Protein AF-A0A7J9HXH9-F1 (afdb_monomer)

pLDDT: mean 79.73, std 11.64, range [48.06, 95.25]

Sequence (67 aa):
MSAVVELIDNVNRDWNKELIINTFSAADVARILQIPLATERHDDIVVWRGEPSGEFSVRSAYKLLHR

Mean predicted aligned error: 9.48 Å

Structure (mmCIF, N/CA/C/O backbone):
data_AF-A0A7J9HXH9-F1
#
_entry.id   AF-A0A7J9HXH9-F1
#
loop_
_atom_site.group_PDB
_atom_site.id
_atom_site.type_symbol
_atom_site.label_atom_id
_atom_site.label_alt_id
_atom_site.label_comp_id
_atom_site.label_asym_id
_atom_site.label_entity_id
_atom_site.label_seq_id
_atom_site.pdbx_PDB_ins_code
_atom_site.Cartn_x
_atom_site.Cartn_y
_atom_site.Cartn_z
_atom_site.occupancy
_atom_site.B_iso_or_equiv
_atom_site.auth_seq_id
_atom_site.auth_comp_id
_atom_site.auth_asym_id
_atom_site.auth_atom_id
_atom_site.pdbx_PDB_model_num
ATOM 1 N N . MET A 1 1 ? -2.693 15.767 9.992 1.00 48.06 1 MET A N 1
ATOM 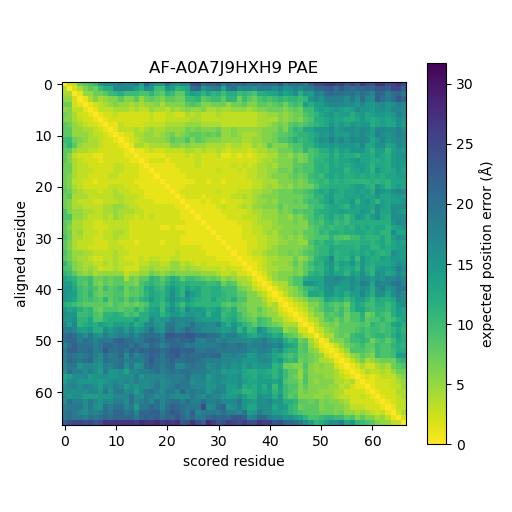2 C CA . MET A 1 1 ? -2.273 15.182 8.703 1.00 48.06 1 MET A CA 1
ATOM 3 C C . MET A 1 1 ? -1.074 14.313 9.005 1.00 48.06 1 MET A C 1
ATOM 5 O O . MET A 1 1 ? -0.053 14.872 9.374 1.00 48.06 1 MET A O 1
ATOM 9 N N . SER A 1 2 ? -1.226 12.992 8.958 1.00 59.12 2 SER A N 1
ATOM 10 C CA . SER A 1 2 ? -0.095 12.066 9.062 1.00 59.12 2 SER A CA 1
ATOM 11 C C . SER A 1 2 ? 0.689 12.103 7.753 1.00 59.12 2 SER A C 1
ATOM 13 O O . SER A 1 2 ? 0.090 12.055 6.672 1.00 59.12 2 SER A O 1
ATOM 15 N N . ALA A 1 3 ? 2.009 12.223 7.832 1.00 72.75 3 ALA A N 1
ATOM 16 C CA . ALA A 1 3 ? 2.853 12.140 6.648 1.00 72.75 3 ALA A CA 1
ATOM 17 C C . ALA A 1 3 ? 2.982 10.670 6.225 1.00 72.75 3 ALA A C 1
ATOM 19 O O . ALA A 1 3 ? 3.040 9.778 7.065 1.00 72.75 3 ALA A O 1
ATOM 20 N N . VAL A 1 4 ? 3.051 10.394 4.920 1.00 72.81 4 VAL A N 1
ATOM 21 C CA . VAL A 1 4 ? 3.135 9.013 4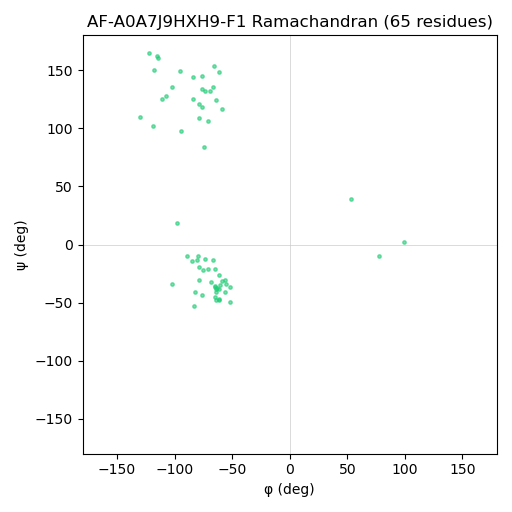.393 1.00 72.81 4 VAL A CA 1
ATOM 22 C C . VAL A 1 4 ? 4.329 8.244 4.978 1.00 72.81 4 VAL A C 1
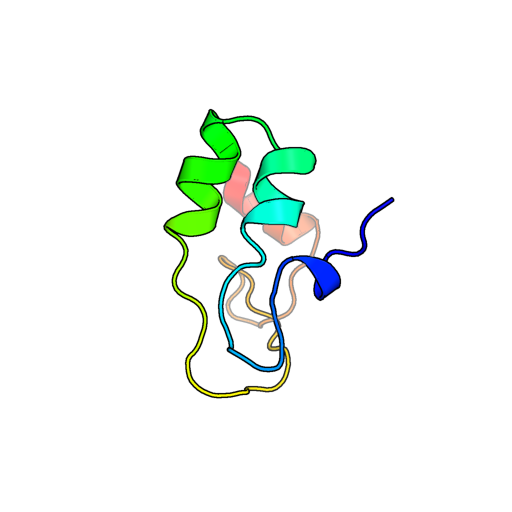ATOM 24 O O . VAL A 1 4 ? 4.240 7.040 5.196 1.00 72.81 4 VAL A O 1
ATOM 27 N N . VAL A 1 5 ? 5.414 8.952 5.310 1.00 78.12 5 VAL A N 1
ATOM 28 C CA . VAL A 1 5 ? 6.612 8.385 5.946 1.00 78.12 5 VAL A CA 1
ATOM 29 C C . VAL A 1 5 ? 6.340 7.767 7.324 1.00 78.12 5 VAL A C 1
ATOM 31 O O . VAL A 1 5 ? 7.044 6.850 7.727 1.00 78.12 5 VAL A O 1
ATOM 34 N N . GLU A 1 6 ? 5.308 8.218 8.038 1.00 84.06 6 GLU A N 1
ATOM 35 C CA . GLU A 1 6 ? 4.991 7.765 9.401 1.00 84.06 6 GLU A CA 1
ATOM 36 C C . GLU A 1 6 ? 4.246 6.421 9.420 1.00 84.06 6 GLU A C 1
ATOM 38 O O . GLU A 1 6 ? 4.143 5.780 10.469 1.00 84.06 6 GLU A O 1
ATOM 43 N N . LEU A 1 7 ? 3.737 5.977 8.263 1.00 88.75 7 LEU A N 1
ATOM 44 C CA . LEU A 1 7 ? 3.023 4.704 8.125 1.00 88.75 7 LEU A CA 1
ATOM 45 C C . LEU A 1 7 ? 3.952 3.492 8.251 1.00 88.75 7 LEU A C 1
ATOM 47 O O . LEU A 1 7 ? 3.476 2.396 8.543 1.00 88.75 7 LEU A O 1
ATOM 51 N N . ILE A 1 8 ? 5.256 3.674 8.035 1.00 88.44 8 ILE A N 1
ATOM 52 C CA . ILE A 1 8 ? 6.263 2.616 8.124 1.00 88.44 8 ILE A CA 1
ATOM 53 C C . ILE A 1 8 ? 7.151 2.889 9.336 1.00 88.44 8 ILE A C 1
ATOM 55 O O . ILE A 1 8 ? 7.772 3.947 9.446 1.00 88.44 8 ILE A O 1
ATOM 59 N N . ASP A 1 9 ? 7.262 1.907 10.226 1.00 85.88 9 ASP A N 1
ATOM 60 C CA . ASP A 1 9 ? 8.264 1.919 11.282 1.00 85.88 9 ASP A CA 1
ATOM 61 C C . ASP A 1 9 ? 9.643 1.690 10.651 1.00 85.88 9 ASP A C 1
ATOM 63 O O . ASP A 1 9 ? 9.997 0.588 10.228 1.00 85.88 9 ASP A O 1
ATOM 67 N N . ASN A 1 10 ? 10.443 2.752 10.570 1.00 78.62 10 ASN A N 1
ATOM 68 C CA . ASN A 1 10 ? 11.750 2.692 9.926 1.00 78.62 10 ASN A CA 1
ATOM 69 C C . ASN A 1 10 ? 12.810 1.935 10.753 1.00 78.62 10 ASN A C 1
ATOM 71 O O . ASN A 1 10 ? 13.884 1.639 10.219 1.00 78.62 10 ASN A O 1
ATOM 75 N N . VAL A 1 11 ? 12.538 1.638 12.030 1.00 80.50 11 VAL A N 1
ATOM 76 C CA . VAL A 1 11 ? 13.418 0.846 12.903 1.00 80.50 11 VAL A CA 1
ATOM 77 C C . VAL A 1 11 ? 13.171 -0.638 12.669 1.00 80.50 11 VAL A C 1
ATOM 79 O O . VAL A 1 11 ? 14.108 -1.371 12.362 1.00 80.50 11 VAL A O 1
ATOM 82 N N . ASN A 1 12 ? 11.911 -1.064 12.758 1.00 82.94 12 ASN A N 1
ATOM 83 C CA . ASN A 1 12 ? 11.534 -2.476 12.643 1.00 82.94 12 ASN A CA 1
ATOM 84 C C . ASN A 1 12 ? 11.237 -2.919 11.203 1.00 82.94 12 ASN A C 1
ATOM 86 O O . ASN A 1 12 ? 11.096 -4.114 10.954 1.00 82.94 12 ASN A O 1
ATOM 90 N N . ARG A 1 13 ? 11.156 -1.971 10.257 1.00 82.94 13 ARG A N 1
ATOM 91 C CA . ARG A 1 13 ? 10.770 -2.200 8.852 1.00 82.94 13 ARG A CA 1
ATOM 92 C C . ARG A 1 13 ? 9.436 -2.939 8.731 1.00 82.94 13 ARG A C 1
ATOM 94 O O . ARG A 1 13 ? 9.258 -3.775 7.850 1.00 82.94 13 ARG A O 1
ATOM 101 N N . ASP A 1 14 ? 8.499 -2.581 9.603 1.00 88.56 14 ASP A N 1
ATOM 102 C CA . ASP A 1 14 ? 7.126 -3.081 9.598 1.00 88.56 14 ASP A CA 1
ATOM 103 C C . ASP A 1 14 ? 6.139 -1.912 9.472 1.00 88.56 14 ASP A C 1
ATOM 105 O O . ASP A 1 14 ? 6.482 -0.739 9.649 1.00 88.56 14 ASP A O 1
ATOM 109 N N . TRP A 1 15 ? 4.895 -2.228 9.147 1.00 92.06 15 TRP A N 1
ATOM 110 C CA . TRP A 1 15 ? 3.802 -1.271 9.133 1.00 92.06 15 TRP A CA 1
ATOM 111 C C . TRP A 1 15 ? 3.490 -0.771 10.546 1.00 92.06 15 TRP A C 1
ATOM 113 O O . TRP A 1 15 ? 3.340 -1.557 11.485 1.00 92.06 15 TRP A O 1
ATOM 123 N N . ASN A 1 16 ? 3.291 0.539 10.692 1.00 92.75 16 ASN A N 1
ATOM 124 C CA . ASN A 1 16 ? 2.786 1.135 11.923 1.00 92.75 16 ASN A CA 1
ATOM 125 C C . ASN A 1 16 ? 1.280 0.852 12.058 1.00 92.75 16 ASN A C 1
ATOM 127 O O . ASN A 1 16 ? 0.428 1.650 11.659 1.00 92.75 16 ASN A O 1
ATOM 131 N N . LYS A 1 17 ? 0.953 -0.328 12.593 1.00 91.50 17 LYS A N 1
ATOM 132 C CA . LYS A 1 17 ? -0.421 -0.851 12.665 1.00 91.50 17 LYS A CA 1
ATOM 133 C C . LYS A 1 17 ? -1.369 0.094 13.392 1.00 91.50 17 LYS A C 1
ATOM 135 O O . LYS A 1 17 ? -2.489 0.280 12.933 1.00 91.50 17 LYS A O 1
ATOM 140 N N . GLU A 1 18 ? -0.925 0.700 14.489 1.00 91.56 18 GLU A N 1
ATOM 141 C CA . GLU A 1 18 ? -1.751 1.612 15.281 1.00 91.56 18 GLU A CA 1
ATOM 142 C C . GLU A 1 18 ? -2.125 2.862 14.477 1.00 91.56 18 GLU A C 1
ATOM 14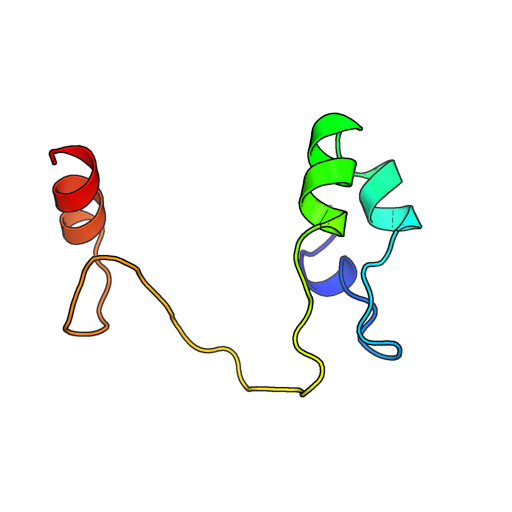4 O O . GLU A 1 18 ? -3.302 3.212 14.379 1.00 91.56 18 GLU A O 1
ATOM 149 N N . LEU A 1 19 ? -1.145 3.486 13.816 1.00 91.94 19 LEU A N 1
ATOM 150 C CA . LEU A 1 19 ? -1.400 4.653 12.974 1.00 91.94 19 LEU A CA 1
ATOM 151 C C . LEU A 1 19 ? -2.301 4.308 11.783 1.00 91.94 19 LEU A C 1
ATOM 153 O O . LEU A 1 19 ? -3.211 5.070 11.455 1.00 91.94 19 LEU A O 1
ATOM 157 N N . ILE A 1 20 ? -2.081 3.150 11.158 1.00 92.38 20 ILE A N 1
ATOM 158 C CA . ILE A 1 20 ? -2.867 2.690 10.008 1.00 92.38 20 ILE A CA 1
ATOM 159 C C . ILE A 1 20 ? -4.324 2.432 10.414 1.00 92.38 20 ILE A C 1
ATOM 161 O O . ILE A 1 20 ? -5.231 2.903 9.731 1.00 92.38 20 ILE A O 1
ATOM 165 N N . ILE A 1 21 ? -4.559 1.756 11.542 1.00 93.75 21 ILE A N 1
ATOM 166 C CA . ILE A 1 21 ? -5.907 1.490 12.070 1.00 93.75 21 ILE A CA 1
ATOM 167 C C . ILE A 1 21 ? -6.648 2.792 12.395 1.00 93.75 21 ILE A C 1
ATOM 169 O O . ILE A 1 21 ? -7.842 2.896 12.129 1.00 93.75 21 ILE A O 1
ATOM 173 N N . ASN A 1 22 ? -5.945 3.792 12.931 1.00 93.25 22 ASN A N 1
ATOM 174 C CA . ASN A 1 22 ? -6.548 5.071 13.309 1.00 93.25 22 ASN A CA 1
ATOM 175 C C . ASN A 1 22 ? -6.794 6.012 12.116 1.00 93.25 22 ASN A C 1
ATOM 177 O O . ASN A 1 22 ? -7.583 6.949 12.232 1.00 93.25 22 ASN A O 1
ATOM 181 N N . THR A 1 23 ? -6.121 5.784 10.984 1.00 92.44 23 THR A N 1
ATOM 182 C CA . THR A 1 23 ? -6.169 6.679 9.814 1.00 92.44 23 THR A CA 1
ATOM 183 C C . THR A 1 23 ? -7.075 6.153 8.702 1.00 92.44 23 THR A C 1
ATOM 185 O O . THR A 1 23 ? -7.709 6.948 8.007 1.00 92.44 23 THR A O 1
ATOM 188 N N . PHE A 1 24 ? -7.146 4.833 8.512 1.00 92.00 24 PHE A N 1
ATOM 189 C CA . PHE A 1 24 ? -7.806 4.217 7.361 1.00 92.00 24 PHE A CA 1
ATOM 190 C C . PHE A 1 24 ? -9.046 3.404 7.744 1.00 92.00 24 PHE A C 1
ATOM 192 O O . PHE A 1 24 ? -9.219 2.972 8.882 1.00 92.00 24 PHE A O 1
ATOM 199 N N . SER A 1 25 ? -9.919 3.157 6.764 1.00 94.75 25 SER A N 1
ATOM 200 C CA . SER A 1 25 ? -11.065 2.267 6.954 1.00 94.75 25 SER A CA 1
ATOM 201 C C . SER A 1 25 ? -10.602 0.825 7.187 1.00 94.75 25 SER A C 1
ATOM 203 O O . SER A 1 25 ? -9.558 0.417 6.682 1.00 94.75 25 SER A O 1
ATOM 205 N N . ALA A 1 26 ? -11.397 0.003 7.876 1.00 93.50 26 ALA A N 1
ATOM 206 C CA . ALA A 1 26 ? -11.039 -1.401 8.119 1.00 93.50 26 ALA A CA 1
ATOM 207 C C . ALA A 1 26 ? -10.733 -2.184 6.822 1.00 93.50 26 ALA A C 1
ATOM 209 O O . ALA A 1 26 ? -9.857 -3.050 6.800 1.00 93.50 26 ALA A O 1
ATOM 210 N N . ALA A 1 27 ? -11.428 -1.854 5.727 1.00 95.25 27 ALA A N 1
ATOM 211 C CA . ALA A 1 27 ? -11.207 -2.461 4.417 1.00 95.25 27 ALA A CA 1
ATOM 212 C C . ALA A 1 27 ? -9.852 -2.074 3.799 1.00 95.25 27 ALA A C 1
ATOM 214 O O . ALA A 1 27 ? -9.258 -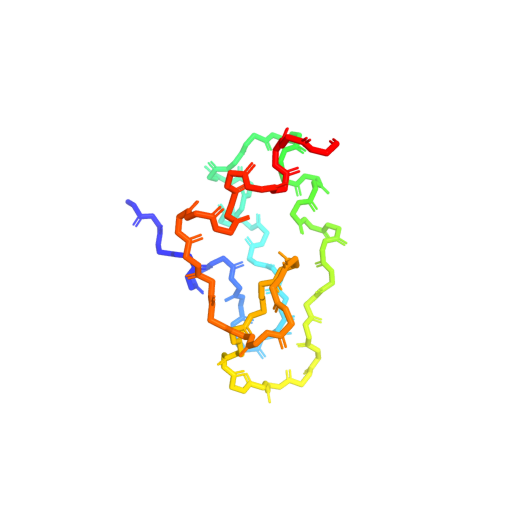2.879 3.077 1.00 95.25 27 ALA A O 1
ATOM 215 N N . ASP A 1 28 ? -9.370 -0.864 4.074 1.00 93.81 28 ASP A N 1
ATOM 216 C CA . 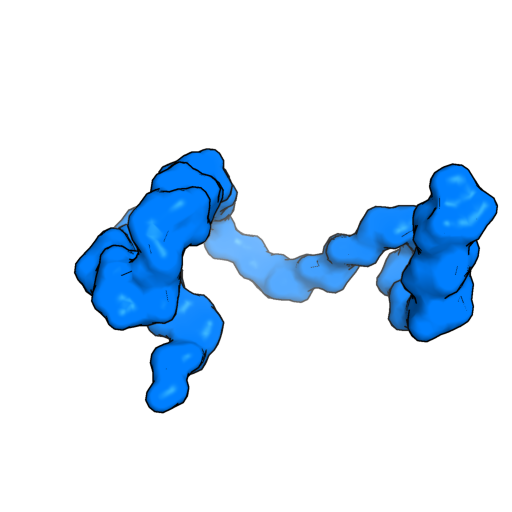ASP A 1 28 ? -8.077 -0.369 3.601 1.00 93.81 28 ASP A CA 1
ATOM 2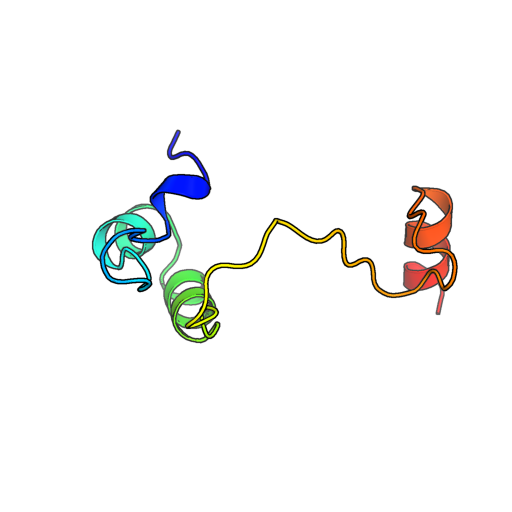17 C C . ASP A 1 28 ? -6.942 -0.858 4.499 1.00 93.81 28 ASP A C 1
ATOM 219 O O . ASP A 1 28 ? -5.928 -1.319 3.988 1.00 93.81 28 ASP A O 1
ATOM 223 N N . VAL A 1 29 ? -7.140 -0.869 5.823 1.00 94.19 29 VAL A N 1
ATOM 224 C CA . VAL A 1 29 ? -6.197 -1.445 6.798 1.00 94.19 29 VAL A CA 1
ATOM 225 C C . VAL A 1 29 ? -5.832 -2.876 6.402 1.00 94.19 29 VAL A C 1
ATOM 227 O O . VAL A 1 29 ? -4.653 -3.212 6.305 1.00 94.19 29 VAL A O 1
ATOM 230 N N . ALA A 1 30 ? -6.836 -3.708 6.105 1.00 94.06 30 ALA A N 1
ATOM 231 C CA . ALA A 1 30 ? -6.617 -5.092 5.695 1.00 94.06 30 ALA A CA 1
ATOM 232 C C . ALA A 1 30 ? -5.784 -5.209 4.407 1.00 94.06 30 ALA A C 1
ATOM 234 O O . ALA A 1 30 ? -4.985 -6.132 4.280 1.00 94.06 30 ALA A O 1
ATOM 235 N N . ARG A 1 31 ? -5.945 -4.272 3.464 1.00 94.12 31 ARG A N 1
ATOM 236 C CA . ARG A 1 31 ? -5.180 -4.245 2.208 1.00 94.12 31 ARG A CA 1
ATOM 237 C C . ARG A 1 31 ? -3.759 -3.739 2.412 1.00 94.12 31 ARG A C 1
ATOM 239 O O . ARG A 1 31 ? -2.835 -4.331 1.870 1.00 94.12 31 ARG A O 1
ATOM 246 N N . ILE A 1 32 ? -3.578 -2.677 3.193 1.00 92.31 32 ILE A N 1
ATOM 247 C CA . ILE A 1 32 ? -2.264 -2.085 3.471 1.00 92.31 32 ILE A CA 1
ATOM 248 C C . ILE A 1 32 ? -1.368 -3.111 4.168 1.00 92.31 32 ILE A C 1
ATOM 250 O O . ILE A 1 32 ? -0.254 -3.352 3.716 1.00 92.31 32 ILE A O 1
ATOM 254 N N . LEU A 1 33 ? -1.880 -3.788 5.202 1.00 90.56 33 LEU A N 1
ATOM 255 C CA . LEU A 1 33 ? -1.113 -4.784 5.960 1.00 90.56 33 LEU A CA 1
ATOM 256 C C . LEU A 1 33 ? -0.753 -6.044 5.150 1.00 90.56 33 LEU A C 1
ATOM 258 O O . LEU A 1 33 ? 0.089 -6.821 5.591 1.00 90.56 33 LEU A O 1
ATOM 262 N N . GLN A 1 34 ? -1.366 -6.256 3.981 1.00 92.44 34 GLN A N 1
ATOM 263 C CA . GLN A 1 34 ? -1.002 -7.332 3.052 1.00 92.44 34 GLN A CA 1
ATOM 264 C C . GLN A 1 34 ? 0.151 -6.957 2.112 1.00 92.44 34 GLN A C 1
ATOM 266 O O . GLN A 1 34 ? 0.707 -7.843 1.463 1.00 92.44 34 GLN A O 1
ATOM 271 N N . ILE A 1 35 ? 0.511 -5.674 2.010 1.00 90.38 35 ILE A N 1
ATOM 272 C CA . ILE A 1 35 ? 1.609 -5.227 1.152 1.00 90.38 35 ILE A CA 1
ATOM 273 C C . ILE A 1 35 ? 2.932 -5.573 1.850 1.00 90.38 35 ILE A C 1
ATOM 275 O O . ILE A 1 35 ? 3.193 -5.054 2.939 1.00 90.38 35 ILE A O 1
ATOM 279 N N . PRO A 1 36 ? 3.789 -6.421 1.257 1.00 87.12 36 PRO A N 1
ATOM 280 C CA . PRO A 1 36 ? 5.085 -6.729 1.839 1.00 87.12 36 PRO A CA 1
ATOM 281 C C . PRO A 1 36 ? 6.006 -5.508 1.757 1.00 87.12 36 PRO A C 1
AT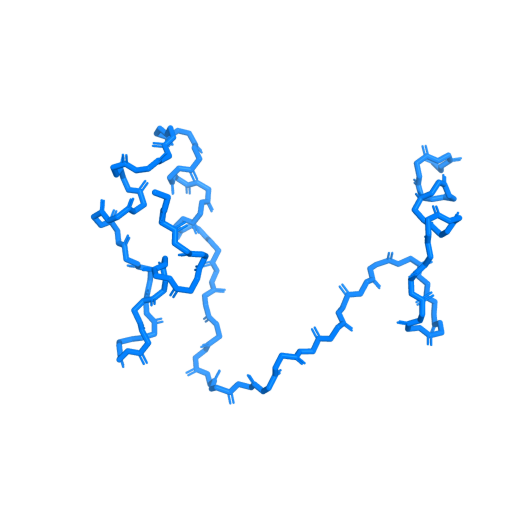OM 283 O O . PRO A 1 36 ? 6.147 -4.890 0.700 1.00 87.12 36 PRO A O 1
ATOM 286 N N . LEU A 1 37 ? 6.653 -5.176 2.873 1.00 85.81 37 LEU A N 1
ATOM 287 C CA . LEU A 1 37 ? 7.700 -4.160 2.909 1.00 85.81 37 LEU A CA 1
ATOM 288 C C . LEU A 1 37 ? 9.042 -4.771 2.502 1.00 85.81 37 LEU A C 1
ATOM 290 O O . LEU A 1 37 ? 9.348 -5.918 2.831 1.00 85.81 37 LEU A O 1
ATOM 294 N N . ALA A 1 38 ? 9.858 -3.993 1.789 1.00 81.81 38 ALA A N 1
ATOM 295 C CA . ALA A 1 38 ? 11.204 -4.412 1.425 1.00 81.81 38 ALA A CA 1
ATOM 296 C C . ALA A 1 38 ? 12.067 -4.582 2.687 1.00 81.81 38 ALA A C 1
ATOM 298 O O . ALA A 1 38 ? 12.218 -3.645 3.483 1.00 81.81 38 ALA A O 1
ATOM 299 N N . THR A 1 39 ? 12.641 -5.776 2.847 1.00 74.88 39 THR A N 1
ATOM 300 C CA . THR A 1 39 ? 13.502 -6.139 3.983 1.00 74.88 39 THR A CA 1
ATOM 301 C C . THR A 1 39 ? 14.785 -5.312 4.001 1.00 74.88 39 THR A C 1
ATOM 303 O O . THR A 1 39 ? 15.256 -4.913 5.063 1.00 74.88 39 THR A O 1
ATOM 306 N N . GLU A 1 40 ? 15.316 -4.999 2.821 1.00 77.44 40 GLU A N 1
ATOM 307 C CA . GLU A 1 40 ? 16.482 -4.142 2.652 1.00 77.44 40 GLU A CA 1
ATOM 308 C C . GLU A 1 40 ? 16.062 -2.694 2.377 1.00 77.44 40 GLU A C 1
ATOM 310 O O . GLU A 1 40 ? 15.002 -2.410 1.808 1.00 77.44 40 GLU A O 1
ATOM 315 N N . ARG A 1 41 ? 16.898 -1.751 2.822 1.00 70.00 41 ARG A N 1
ATOM 316 C CA . ARG A 1 41 ? 16.741 -0.343 2.460 1.00 70.00 41 ARG A CA 1
ATOM 317 C C . ARG A 1 41 ? 17.294 -0.154 1.054 1.00 70.00 41 ARG A C 1
ATOM 319 O O . ARG A 1 41 ? 18.472 -0.399 0.815 1.00 70.00 41 ARG A O 1
ATOM 326 N N . HIS A 1 42 ? 16.440 0.312 0.159 1.00 71.75 42 HIS A N 1
ATOM 327 C CA . HIS A 1 42 ? 16.827 0.768 -1.166 1.00 71.75 42 HIS A CA 1
ATOM 328 C C . HIS A 1 42 ? 16.467 2.242 -1.287 1.00 71.75 42 HIS A C 1
ATOM 330 O O . HIS A 1 42 ? 15.517 2.694 -0.641 1.00 71.75 42 HIS A O 1
ATOM 336 N N . ASP A 1 43 ? 17.232 2.970 -2.093 1.00 74.38 43 ASP A N 1
ATOM 337 C CA . ASP A 1 43 ? 16.869 4.329 -2.468 1.00 74.38 43 ASP A CA 1
ATOM 338 C C . ASP A 1 43 ? 15.533 4.317 -3.215 1.00 74.38 43 ASP A C 1
ATOM 340 O O . ASP A 1 43 ? 15.199 3.348 -3.908 1.00 74.38 43 ASP A O 1
ATOM 344 N N . ASP A 1 44 ? 14.766 5.395 -3.065 1.00 72.69 44 ASP A N 1
ATOM 345 C CA . ASP A 1 44 ? 13.491 5.538 -3.754 1.00 72.69 44 ASP A CA 1
ATOM 346 C C . ASP A 1 44 ? 13.714 5.464 -5.269 1.00 72.69 44 ASP A C 1
ATOM 348 O O . ASP A 1 44 ? 14.381 6.308 -5.872 1.00 72.69 44 ASP A O 1
ATOM 352 N N . ILE A 1 45 ? 13.133 4.438 -5.891 1.00 71.88 45 ILE A N 1
ATOM 353 C CA . ILE A 1 45 ? 13.156 4.258 -7.339 1.00 71.88 45 ILE A CA 1
ATOM 354 C C . ILE A 1 45 ? 11.821 4.676 -7.944 1.00 71.88 45 IL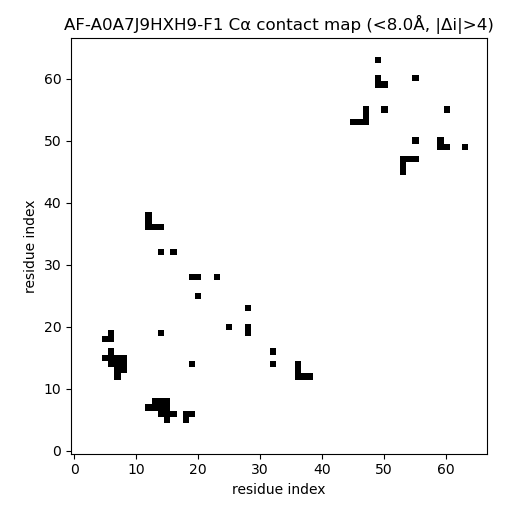E A C 1
ATOM 356 O O . ILE A 1 45 ? 10.740 4.327 -7.467 1.00 71.88 45 ILE A O 1
ATOM 360 N N . VAL A 1 46 ? 11.895 5.410 -9.048 1.00 70.19 46 VAL A N 1
ATOM 361 C CA . VAL A 1 46 ? 10.716 5.801 -9.814 1.00 70.19 46 VAL A CA 1
ATOM 362 C C . VAL A 1 46 ? 10.274 4.611 -10.665 1.00 70.19 46 VAL A C 1
ATOM 364 O O . VAL A 1 46 ? 10.941 4.247 -11.631 1.00 70.19 46 VAL A O 1
ATOM 367 N N . VAL A 1 47 ? 9.144 3.995 -10.310 1.00 68.06 47 VAL A N 1
ATOM 368 C CA . VAL A 1 47 ? 8.594 2.837 -11.031 1.00 68.06 47 VAL A CA 1
ATOM 369 C C . VAL A 1 47 ? 7.219 3.183 -11.586 1.00 68.06 47 VAL A C 1
ATOM 371 O O . VAL A 1 47 ? 6.216 3.150 -10.876 1.00 68.06 47 VAL A O 1
ATOM 374 N N . TRP A 1 48 ? 7.159 3.477 -12.884 1.00 69.25 48 TRP A N 1
ATOM 375 C CA . TRP A 1 48 ? 5.902 3.689 -13.597 1.00 69.25 48 TRP A CA 1
ATOM 376 C C . TRP A 1 48 ? 5.602 2.516 -14.526 1.00 69.25 48 TRP A C 1
ATOM 378 O O . TRP A 1 48 ? 6.421 2.123 -15.355 1.00 69.25 48 TRP A O 1
ATOM 388 N N . ARG A 1 49 ? 4.397 1.952 -14.419 1.00 60.75 49 ARG A N 1
ATOM 389 C CA . ARG A 1 49 ? 3.920 0.931 -15.358 1.00 60.75 49 ARG A CA 1
ATOM 390 C C . ARG A 1 49 ? 3.511 1.620 -16.663 1.00 60.75 49 ARG A C 1
ATOM 392 O O . ARG A 1 49 ? 2.779 2.599 -16.615 1.00 60.75 49 ARG A O 1
ATOM 399 N N . GLY A 1 50 ? 3.920 1.084 -17.815 1.00 60.47 50 GLY A N 1
ATOM 400 C CA . GLY A 1 50 ? 3.368 1.483 -19.118 1.00 60.47 50 GLY A CA 1
ATOM 401 C C . GLY A 1 50 ? 4.176 2.475 -19.952 1.00 60.47 50 GLY A C 1
ATOM 402 O O . GLY A 1 50 ? 3.728 2.808 -21.046 1.00 60.47 50 GLY A O 1
ATOM 403 N N . GLU A 1 51 ? 5.354 2.900 -19.494 1.00 64.56 51 GLU A N 1
ATOM 404 C CA . GLU A 1 51 ? 6.274 3.702 -20.303 1.00 64.56 51 GLU A CA 1
ATOM 405 C C . GLU A 1 51 ? 7.692 3.097 -20.257 1.00 64.56 51 GLU A C 1
ATOM 407 O O . GLU A 1 51 ? 8.337 3.138 -19.208 1.00 64.56 51 GLU A O 1
ATOM 412 N N . PRO A 1 52 ? 8.191 2.512 -21.364 1.00 61.03 52 PRO A N 1
ATOM 413 C CA . PRO A 1 52 ? 9.502 1.858 -21.407 1.00 61.03 52 PRO A CA 1
ATOM 414 C C . PRO A 1 52 ? 10.689 2.802 -21.183 1.00 61.03 52 PRO A C 1
ATOM 416 O O . PRO A 1 52 ? 11.771 2.334 -20.845 1.00 61.03 52 PRO A O 1
ATOM 419 N N . SER A 1 53 ? 10.511 4.111 -21.392 1.00 69.69 53 SER A N 1
ATOM 420 C CA . SER A 1 53 ? 11.579 5.107 -21.247 1.00 69.69 53 SER A CA 1
ATOM 421 C C . SER A 1 53 ? 11.849 5.520 -19.798 1.00 69.69 53 SER A C 1
ATOM 423 O O . SER A 1 53 ? 12.814 6.234 -19.551 1.00 69.69 53 SER A O 1
ATOM 425 N N . GLY A 1 54 ? 11.000 5.115 -18.845 1.00 66.38 54 GLY A N 1
ATOM 426 C CA . GLY A 1 54 ? 11.092 5.539 -17.442 1.00 66.38 54 GLY A CA 1
ATOM 427 C C . GLY A 1 54 ? 10.562 6.954 -17.167 1.00 66.38 54 GLY A C 1
ATOM 428 O O . GLY A 1 54 ? 10.361 7.314 -16.008 1.00 66.38 54 GLY A O 1
ATOM 429 N N . GLU A 1 55 ? 10.258 7.740 -18.203 1.00 69.12 55 GLU A N 1
ATOM 430 C CA . GLU A 1 55 ? 9.680 9.081 -18.079 1.00 69.12 55 GLU A CA 1
ATOM 431 C C . GLU A 1 55 ? 8.155 9.035 -18.175 1.00 69.12 55 GLU A C 1
ATOM 433 O O . GLU A 1 55 ? 7.572 9.021 -19.257 1.00 69.12 55 GLU A O 1
ATOM 438 N N . PHE A 1 56 ? 7.473 9.034 -17.035 1.00 71.06 56 PHE A N 1
ATOM 439 C CA . PHE A 1 56 ? 6.017 9.028 -17.032 1.00 71.06 56 PHE A CA 1
ATOM 440 C C . PHE A 1 56 ? 5.448 10.434 -17.178 1.00 71.06 56 PHE A C 1
ATOM 442 O O . PHE A 1 56 ? 5.732 11.336 -16.392 1.00 71.06 56 PHE A O 1
ATOM 449 N N . SER A 1 57 ? 4.589 10.604 -18.179 1.00 79.31 57 SER A N 1
ATOM 450 C CA . SER A 1 57 ? 3.853 11.842 -18.416 1.00 79.31 57 SER A CA 1
ATOM 451 C C . SER A 1 57 ? 2.351 11.626 -18.238 1.00 79.31 57 SER A C 1
ATOM 453 O O . SER A 1 57 ? 1.848 10.506 -18.354 1.00 79.31 57 SER A O 1
ATOM 455 N N . VAL A 1 58 ? 1.594 12.714 -18.057 1.00 78.81 58 VAL A N 1
ATOM 456 C CA . VAL A 1 58 ? 0.117 12.679 -18.057 1.00 78.81 58 VAL A CA 1
ATOM 457 C C . VAL A 1 58 ? -0.419 11.980 -19.315 1.00 78.81 58 VAL A C 1
ATOM 459 O O . VAL A 1 58 ? -1.373 11.210 -19.253 1.00 78.81 58 VAL A O 1
ATOM 462 N N . ARG A 1 59 ? 0.240 12.173 -20.463 1.00 78.19 59 ARG A N 1
ATOM 463 C CA . ARG A 1 59 ? -0.108 11.508 -21.724 1.00 78.19 59 ARG A CA 1
ATOM 464 C C . ARG A 1 59 ? 0.071 9.988 -21.651 1.00 78.19 59 ARG A C 1
ATOM 466 O O . ARG A 1 59 ? -0.748 9.261 -22.210 1.00 78.19 59 ARG A O 1
ATOM 473 N N . SER A 1 60 ? 1.114 9.513 -20.973 1.00 73.44 60 SER A N 1
ATOM 474 C CA . SER A 1 60 ? 1.353 8.083 -20.740 1.00 73.44 60 SER A CA 1
ATOM 475 C C . SER A 1 60 ? 0.257 7.474 -19.854 1.00 73.44 60 SER A C 1
ATOM 477 O O . SER A 1 60 ? -0.215 6.380 -20.155 1.00 73.44 60 SER A O 1
ATOM 479 N N . ALA A 1 61 ? -0.249 8.213 -18.855 1.00 74.69 61 ALA A N 1
ATOM 480 C CA . ALA A 1 61 ? -1.385 7.782 -18.031 1.00 74.69 61 ALA A CA 1
ATOM 481 C C . ALA A 1 61 ? -2.670 7.576 -18.856 1.00 74.69 61 ALA A C 1
ATOM 483 O O . ALA A 1 61 ? -3.314 6.533 -18.752 1.00 74.69 61 ALA A O 1
ATOM 484 N N . TYR A 1 62 ? -3.013 8.526 -19.735 1.00 79.56 62 TYR A N 1
ATOM 485 C CA . TYR A 1 62 ? -4.193 8.397 -20.601 1.00 79.56 62 TYR A CA 1
ATOM 486 C C . TYR A 1 62 ? -4.088 7.212 -21.570 1.00 79.56 62 TYR A C 1
ATOM 488 O O . TYR A 1 62 ? -5.074 6.511 -21.782 1.00 79.56 62 TYR A O 1
ATOM 496 N N . LYS A 1 63 ? -2.899 6.924 -22.119 1.00 74.88 63 LYS A N 1
ATOM 497 C CA . LYS A 1 63 ? -2.699 5.744 -22.983 1.00 74.88 63 LYS A CA 1
ATOM 498 C C . LYS A 1 63 ? -3.028 4.422 -22.279 1.00 74.88 63 LYS A C 1
ATOM 500 O O . LYS A 1 63 ? -3.445 3.485 -22.952 1.00 74.88 63 LYS A O 1
ATOM 505 N N . LEU A 1 64 ? -2.832 4.335 -20.962 1.00 72.69 64 LEU A N 1
ATOM 506 C CA . LEU A 1 64 ? -3.132 3.131 -20.180 1.00 72.69 64 LEU A CA 1
ATOM 507 C C . LEU A 1 64 ? -4.619 2.975 -19.871 1.00 72.69 64 LEU A C 1
ATOM 509 O O . LEU A 1 64 ? -5.093 1.851 -19.779 1.00 72.69 64 LEU A O 1
ATOM 513 N N . LEU A 1 65 ? -5.346 4.085 -19.732 1.00 72.25 65 LEU A N 1
ATOM 514 C CA . LEU A 1 65 ? -6.791 4.082 -19.480 1.00 72.25 65 LEU A CA 1
ATOM 515 C C . LEU A 1 65 ? -7.616 3.738 -20.728 1.00 72.25 65 LEU A C 1
ATOM 517 O O . LEU A 1 65 ? -8.763 3.324 -20.608 1.00 72.25 65 LEU A O 1
ATOM 521 N N . HIS A 1 66 ? -7.043 3.921 -21.920 1.00 65.56 66 HIS A N 1
ATOM 522 C CA . HIS A 1 66 ? -7.690 3.636 -23.204 1.00 65.56 66 HIS A CA 1
ATOM 523 C C . HIS A 1 66 ? -7.305 2.270 -23.806 1.00 65.56 66 HIS A C 1
ATOM 525 O O . HIS A 1 66 ? -7.472 2.077 -25.011 1.00 65.56 66 HIS A O 1
ATOM 531 N N . ARG A 1 67 ? -6.773 1.340 -23.002 1.00 53.75 67 ARG A N 1
ATOM 532 C CA . ARG A 1 67 ? -6.494 -0.045 -23.411 1.00 53.75 67 ARG A CA 1
ATOM 533 C C . ARG A 1 67 ? -7.493 -1.031 -22.833 1.00 53.75 67 ARG A C 1
ATOM 535 O O . ARG A 1 67 ? -7.917 -0.824 -21.678 1.00 53.75 67 ARG A O 1
#

Secondary structure (DSSP, 8-state):
---GGGGEETTTTEE-HHHHHHHS-HHHHHHHTTSPPPSS--PPP---TT-TTS---HHHHHHHHT-

Radius of gyration: 15.66 Å; Cα contacts (8 Å, |Δi|>4): 37; chains: 1; bounding box: 28×22×39 Å

Foldseek 3Di:
DDDPVQQADPVVRAGPLVVLPVPDDPVVSVVVNPDDGDPDDDDDDQDDPQDPVSDDDPVSVVVVVVD

Organism: NCBI:txid34285

Solvent-accessible surface area (backbone atoms only — not comparable to full-atom values): 4571 Å² total; per-residue (Å²): 134,86,58,79,74,66,47,44,35,84,85,81,60,41,72,30,59,70,62,38,59,75,73,43,54,74,76,50,36,62,53,56,75,67,57,83,66,70,92,65,93,71,79,92,72,88,82,66,89,88,42,95,82,71,71,80,45,75,68,52,54,52,58,60,72,75,106